Protein AF-A0A7C6KNE1-F1 (afdb_monomer)

Structure (mmCIF, N/CA/C/O backbone):
data_AF-A0A7C6KNE1-F1
#
_entry.id   AF-A0A7C6KNE1-F1
#
loop_
_atom_site.group_PDB
_atom_site.id
_atom_site.type_symbol
_atom_site.label_atom_id
_atom_site.label_alt_id
_atom_site.label_comp_id
_atom_site.label_asym_id
_atom_site.label_entity_id
_atom_site.label_seq_id
_atom_site.pdbx_PDB_ins_code
_atom_site.Cartn_x
_atom_site.Cartn_y
_atom_site.Cartn_z
_atom_site.occupancy
_atom_site.B_iso_or_equiv
_atom_site.auth_seq_id
_atom_site.auth_comp_id
_atom_site.auth_asym_id
_atom_site.auth_atom_id
_atom_site.pdbx_PDB_model_num
ATOM 1 N N . MET A 1 1 ? -16.155 -10.983 12.197 1.00 60.41 1 MET A N 1
ATOM 2 C CA . MET A 1 1 ? -15.849 -10.921 10.746 1.00 60.41 1 MET A CA 1
ATOM 3 C C . MET A 1 1 ? -15.326 -12.283 10.309 1.00 60.41 1 MET A C 1
ATOM 5 O O . MET A 1 1 ? -14.375 -12.750 10.916 1.00 60.41 1 MET A O 1
ATOM 9 N N . SER A 1 2 ? -15.940 -12.936 9.317 1.00 78.94 2 SER A N 1
ATOM 10 C CA . SER A 1 2 ? -15.461 -14.233 8.807 1.00 78.94 2 SER A CA 1
ATOM 11 C C . SER A 1 2 ? -14.148 -14.079 8.035 1.00 78.94 2 SER A C 1
ATOM 13 O O . SER A 1 2 ? -14.005 -13.130 7.267 1.00 78.94 2 SER A O 1
ATOM 15 N N . ILE A 1 3 ? -13.234 -15.045 8.166 1.00 74.31 3 ILE A N 1
ATOM 16 C CA . ILE A 1 3 ? -11.947 -15.110 7.438 1.00 74.31 3 ILE A CA 1
ATOM 17 C C . ILE A 1 3 ? -12.128 -14.956 5.917 1.00 74.31 3 ILE A C 1
ATOM 19 O O . ILE A 1 3 ? -11.333 -14.294 5.256 1.00 74.31 3 ILE A O 1
ATOM 23 N N . LEU A 1 4 ? -13.233 -15.471 5.371 1.00 79.75 4 LEU A N 1
ATOM 24 C CA . LEU A 1 4 ? -13.599 -15.327 3.958 1.00 79.75 4 LEU A CA 1
ATOM 25 C C . LEU A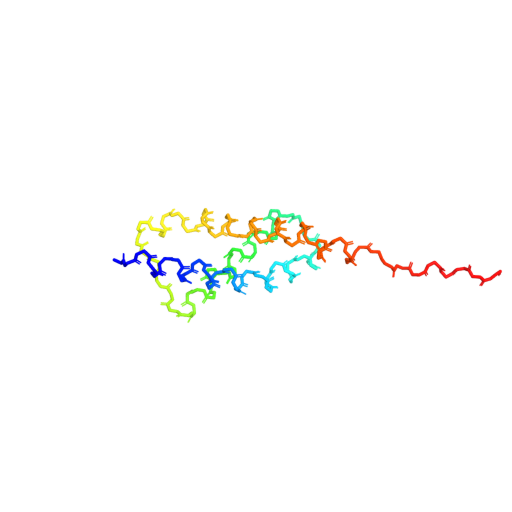 1 4 ? -13.700 -13.861 3.501 1.00 79.75 4 LEU A C 1
ATOM 27 O O . LEU A 1 4 ? -13.329 -13.543 2.374 1.00 79.75 4 LEU A O 1
ATOM 31 N N . LYS A 1 5 ? -14.155 -12.950 4.373 1.00 74.75 5 LYS A N 1
ATOM 32 C CA . LYS A 1 5 ? -14.230 -11.515 4.055 1.00 74.75 5 LYS A CA 1
ATOM 33 C C . LYS A 1 5 ? -12.840 -10.882 3.972 1.00 74.75 5 LYS A C 1
ATOM 35 O O . LYS A 1 5 ? -12.621 -10.039 3.111 1.00 74.75 5 LYS A O 1
ATOM 40 N N . VAL A 1 6 ? -11.903 -11.320 4.815 1.00 73.81 6 VAL A N 1
ATOM 41 C CA . VAL A 1 6 ? -10.506 -10.851 4.800 1.00 73.81 6 VAL A CA 1
ATOM 42 C C . VAL A 1 6 ? -9.788 -11.335 3.537 1.00 73.81 6 VAL A C 1
ATOM 44 O O . VAL A 1 6 ? -9.118 -10.551 2.874 1.00 73.81 6 VAL A O 1
ATOM 47 N N . LEU A 1 7 ? -9.995 -12.593 3.138 1.00 80.25 7 LEU A N 1
ATOM 48 C CA . LEU A 1 7 ? -9.480 -13.130 1.871 1.00 80.25 7 LEU A CA 1
ATOM 49 C C . LEU A 1 7 ? -10.025 -12.377 0.653 1.00 80.25 7 LEU A C 1
ATOM 51 O O . LEU A 1 7 ? -9.267 -12.037 -0.254 1.00 80.25 7 LEU A O 1
ATOM 55 N N . ASN A 1 8 ? -11.326 -12.077 0.644 1.00 82.31 8 ASN A N 1
ATOM 56 C CA . ASN A 1 8 ? -11.923 -11.282 -0.425 1.00 82.31 8 ASN A CA 1
ATOM 57 C C . ASN A 1 8 ? -11.331 -9.862 -0.479 1.00 82.31 8 ASN A C 1
ATOM 59 O O . ASN A 1 8 ? -11.083 -9.338 -1.559 1.00 82.31 8 ASN A O 1
ATOM 63 N N . TYR A 1 9 ? -11.033 -9.272 0.681 1.00 78.44 9 TYR A N 1
ATOM 64 C CA . TYR A 1 9 ? -10.365 -7.974 0.777 1.00 78.44 9 TYR A CA 1
ATOM 65 C C . TYR A 1 9 ? -8.973 -8.000 0.145 1.00 78.44 9 TYR A C 1
ATOM 67 O O . TYR A 1 9 ? -8.645 -7.139 -0.666 1.00 78.44 9 TYR A O 1
ATOM 75 N N . ILE A 1 10 ? -8.171 -9.016 0.477 1.00 79.00 10 ILE A N 1
ATOM 76 C CA . ILE A 1 10 ? -6.838 -9.205 -0.106 1.00 79.00 10 ILE A CA 1
ATOM 77 C C . ILE A 1 10 ? -6.955 -9.355 -1.625 1.00 79.00 10 ILE A C 1
ATOM 79 O O . ILE A 1 10 ? -6.228 -8.694 -2.357 1.00 79.00 10 ILE A O 1
ATOM 83 N N . ARG A 1 11 ? -7.914 -10.148 -2.119 1.00 82.62 11 ARG A N 1
ATOM 84 C CA . ARG A 1 11 ? -8.154 -10.311 -3.562 1.00 82.62 11 ARG A CA 1
ATOM 85 C C . ARG A 1 11 ? -8.477 -8.982 -4.25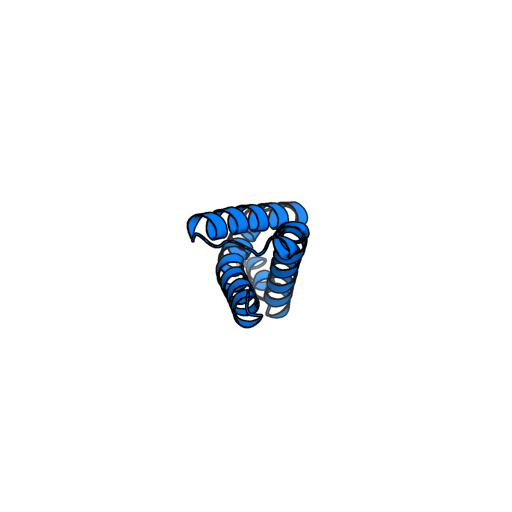9 1.00 82.62 11 ARG A C 1
ATOM 87 O O . ARG A 1 11 ? -7.947 -8.724 -5.335 1.00 82.62 11 ARG A O 1
ATOM 94 N N . ILE A 1 12 ? -9.331 -8.153 -3.660 1.00 83.25 12 ILE A N 1
ATOM 95 C CA . ILE A 1 12 ? -9.692 -6.834 -4.205 1.00 83.25 12 ILE A CA 1
ATOM 96 C C . ILE A 1 12 ? -8.486 -5.895 -4.177 1.00 83.25 12 ILE A C 1
ATOM 98 O O . ILE A 1 12 ? -8.196 -5.256 -5.184 1.00 83.25 12 ILE A O 1
ATOM 102 N N . ALA A 1 13 ? -7.735 -5.876 -3.074 1.00 81.38 13 ALA A N 1
ATOM 103 C CA . ALA A 1 13 ? -6.486 -5.130 -2.981 1.00 81.38 13 ALA A CA 1
ATOM 104 C C . ALA A 1 13 ? -5.512 -5.542 -4.098 1.00 81.38 13 ALA A C 1
ATOM 106 O O . ALA A 1 13 ? -5.017 -4.675 -4.804 1.00 81.38 13 ALA A O 1
ATOM 107 N N . PHE A 1 14 ? -5.319 -6.841 -4.348 1.00 82.69 14 PHE A N 1
ATOM 108 C CA . PHE A 1 14 ? -4.495 -7.338 -5.459 1.00 82.69 14 PHE A CA 1
ATOM 109 C C . PHE A 1 14 ? -4.955 -6.815 -6.828 1.00 82.69 14 PHE A C 1
ATOM 111 O O . PHE A 1 14 ? -4.128 -6.379 -7.629 1.00 82.69 14 PHE A O 1
ATOM 118 N N . ALA A 1 15 ? -6.264 -6.834 -7.093 1.00 83.38 15 ALA A N 1
ATOM 119 C CA . ALA A 1 15 ? -6.822 -6.367 -8.360 1.00 83.38 15 ALA A CA 1
ATOM 120 C C . ALA A 1 15 ? -6.612 -4.859 -8.582 1.00 83.38 15 ALA A C 1
ATOM 122 O O . ALA A 1 15 ? -6.381 -4.439 -9.712 1.00 83.38 15 ALA A O 1
ATOM 123 N N . ILE A 1 16 ? -6.667 -4.058 -7.513 1.00 84.69 16 ILE A N 1
ATOM 124 C CA . ILE A 1 16 ? -6.478 -2.602 -7.573 1.00 84.69 16 ILE A CA 1
ATOM 125 C C . ILE A 1 16 ? -4.983 -2.229 -7.580 1.00 84.69 16 ILE A C 1
ATOM 127 O O . ILE A 1 16 ? -4.591 -1.285 -8.260 1.00 84.69 16 ILE A O 1
ATOM 131 N N . VAL A 1 17 ? -4.127 -2.971 -6.868 1.00 85.06 17 VAL A N 1
ATOM 132 C CA . VAL A 1 17 ? -2.673 -2.724 -6.828 1.00 85.06 17 VAL A CA 1
ATOM 133 C C . VAL A 1 17 ? -2.051 -2.872 -8.213 1.00 85.06 17 VAL A C 1
ATOM 135 O O . VAL A 1 17 ? -1.260 -2.022 -8.601 1.00 85.06 17 VAL A O 1
ATOM 138 N N . MET A 1 18 ? -2.427 -3.912 -8.962 1.00 81.38 18 MET A N 1
ATOM 139 C CA . MET A 1 18 ? -1.893 -4.220 -10.297 1.00 81.38 18 MET A CA 1
ATOM 140 C C . MET A 1 18 ? -1.807 -3.009 -11.251 1.00 81.38 18 MET A C 1
ATOM 142 O O . MET A 1 18 ? -0.704 -2.677 -11.689 1.00 81.38 18 MET A O 1
ATOM 146 N N . PRO A 1 19 ? -2.907 -2.303 -11.580 1.00 82.88 19 PRO A N 1
ATOM 147 C CA . PRO A 1 19 ? -2.833 -1.140 -12.464 1.00 82.88 19 PRO A CA 1
ATOM 148 C C . PRO A 1 19 ? -2.004 0.002 -11.861 1.00 82.88 19 PRO A C 1
ATOM 150 O O . PRO A 1 19 ? -1.308 0.703 -12.592 1.00 82.88 19 PRO A O 1
ATOM 153 N N . PHE A 1 20 ? -2.023 0.179 -10.536 1.00 84.00 20 PHE A N 1
ATOM 154 C CA . PHE A 1 20 ? -1.240 1.223 -9.877 1.00 84.00 20 PHE A CA 1
ATOM 155 C C . PHE A 1 20 ? 0.258 0.936 -9.859 1.00 84.00 20 PHE A C 1
ATOM 157 O O . PHE A 1 20 ? 1.033 1.878 -9.987 1.00 84.00 20 PHE A O 1
ATOM 164 N N . THR A 1 21 ? 0.683 -0.322 -9.733 1.00 82.56 21 THR A N 1
ATOM 165 C CA . THR A 1 21 ? 2.108 -0.676 -9.794 1.00 82.56 21 THR A CA 1
ATOM 166 C C . THR A 1 21 ? 2.681 -0.404 -11.173 1.00 82.56 21 THR A C 1
ATOM 168 O O . THR A 1 21 ? 3.755 0.176 -11.265 1.00 82.56 21 THR A O 1
ATOM 171 N N . VAL A 1 22 ? 1.930 -0.724 -12.231 1.00 80.31 22 VAL A N 1
ATOM 172 C CA . VAL A 1 22 ? 2.330 -0.408 -13.610 1.00 80.31 22 VAL A CA 1
ATOM 173 C C . VAL A 1 22 ? 2.414 1.104 -13.817 1.00 80.31 22 VAL A C 1
ATOM 175 O O . VAL A 1 22 ? 3.420 1.609 -14.295 1.00 80.31 22 VAL A O 1
ATOM 178 N N . LEU A 1 23 ? 1.407 1.853 -13.366 1.00 80.44 23 LEU A N 1
ATOM 179 C CA . LEU A 1 23 ? 1.388 3.311 -13.510 1.00 80.44 23 LEU A CA 1
ATOM 180 C C . LEU A 1 23 ? 2.470 4.015 -12.670 1.00 80.44 23 LEU A C 1
ATOM 182 O O . LEU A 1 23 ? 2.972 5.075 -13.038 1.00 80.44 23 LEU A O 1
ATOM 186 N N . ALA A 1 24 ? 2.826 3.444 -11.518 1.00 81.12 24 ALA A N 1
ATOM 187 C CA . ALA A 1 24 ? 3.898 3.956 -10.680 1.00 81.12 24 ALA A CA 1
ATOM 188 C C . ALA A 1 24 ? 5.273 3.682 -11.292 1.00 81.12 24 ALA A C 1
ATOM 190 O O . ALA A 1 24 ? 6.183 4.477 -11.066 1.00 81.12 24 ALA A O 1
ATOM 191 N N . GLU A 1 25 ? 5.449 2.610 -12.064 1.00 73.50 25 GLU A N 1
ATOM 192 C CA . GLU A 1 25 ? 6.719 2.315 -12.728 1.00 73.50 25 GLU A CA 1
ATOM 193 C C . GLU A 1 25 ? 7.165 3.420 -13.685 1.00 73.50 25 GLU A C 1
ATOM 195 O O . GLU A 1 25 ? 8.314 3.867 -13.580 1.00 73.50 25 GLU A O 1
ATOM 200 N N . ASP A 1 26 ? 6.228 3.939 -14.479 1.00 73.12 26 ASP A N 1
ATOM 201 C CA . ASP A 1 26 ? 6.434 5.026 -15.446 1.00 73.12 26 ASP A CA 1
ATOM 202 C C . ASP A 1 26 ? 6.838 6.359 -14.796 1.00 73.12 26 ASP A C 1
ATOM 204 O O . ASP A 1 26 ? 7.321 7.274 -15.460 1.00 73.12 26 ASP A O 1
ATOM 208 N N . SER A 1 27 ? 6.678 6.494 -13.474 1.00 66.62 27 SER A N 1
ATOM 209 C CA . SER A 1 27 ? 7.008 7.733 -12.760 1.00 66.62 27 SER A CA 1
ATOM 210 C C . SER A 1 27 ? 8.512 7.997 -12.607 1.00 66.62 27 SER A C 1
ATOM 212 O O . SER A 1 27 ? 8.886 9.059 -12.107 1.00 66.62 27 SER A O 1
ATOM 214 N N . GLY A 1 28 ? 9.382 7.041 -12.964 1.00 67.00 28 GLY A N 1
ATOM 215 C CA . GLY A 1 28 ? 10.845 7.168 -12.844 1.00 67.00 28 GLY A CA 1
ATOM 216 C C . GLY A 1 28 ? 11.369 7.302 -11.404 1.00 67.00 28 GLY A C 1
ATOM 217 O O . GLY A 1 28 ? 12.559 7.524 -11.192 1.00 67.00 28 GLY A O 1
ATOM 218 N N . LYS A 1 29 ? 1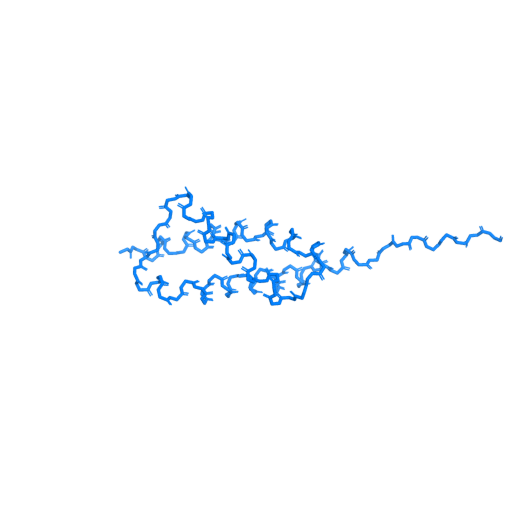0.494 7.180 -10.398 1.00 72.31 29 LYS A N 1
ATOM 219 C CA . LYS A 1 29 ? 10.825 7.318 -8.972 1.00 72.31 29 LYS A CA 1
ATOM 220 C C . LYS A 1 29 ? 11.511 6.062 -8.402 1.00 72.31 29 LYS A C 1
ATOM 222 O O . LYS A 1 29 ? 11.312 4.964 -8.928 1.00 72.31 29 LYS A O 1
ATOM 227 N N . PRO A 1 30 ? 12.284 6.180 -7.307 1.00 74.38 30 PRO A N 1
ATOM 228 C CA . PRO A 1 30 ? 12.831 5.013 -6.621 1.00 74.38 30 PRO A CA 1
ATOM 229 C C . PRO A 1 30 ? 11.722 4.085 -6.093 1.00 74.38 30 PRO A C 1
ATOM 231 O O . PRO A 1 30 ? 10.602 4.519 -5.818 1.00 74.38 30 PRO A O 1
ATOM 234 N N . GLY A 1 31 ? 12.036 2.794 -5.939 1.00 72.00 31 GLY A N 1
ATOM 235 C CA . GLY A 1 31 ? 11.062 1.752 -5.582 1.00 72.00 31 GLY A CA 1
ATOM 236 C C . GLY A 1 31 ? 10.297 2.004 -4.274 1.00 72.00 31 GLY A C 1
ATOM 237 O O . GLY A 1 31 ? 9.103 1.720 -4.202 1.00 72.00 31 GLY A O 1
ATOM 238 N N . GLU A 1 32 ? 10.936 2.604 -3.264 1.00 77.25 32 GLU A N 1
ATOM 239 C CA . GLU A 1 32 ? 10.267 2.968 -2.003 1.00 77.25 32 GLU A CA 1
ATOM 240 C C . GLU A 1 32 ? 9.210 4.066 -2.176 1.00 77.25 32 GLU A C 1
ATOM 242 O O . GLU A 1 32 ? 8.125 3.980 -1.593 1.00 77.25 32 GLU A O 1
ATOM 247 N N . ASP A 1 33 ? 9.488 5.069 -3.009 1.00 80.06 33 ASP A N 1
ATOM 248 C CA . ASP A 1 33 ? 8.546 6.156 -3.287 1.00 80.06 33 ASP A CA 1
ATOM 249 C C . ASP A 1 33 ? 7.364 5.658 -4.125 1.00 80.06 33 ASP A C 1
ATOM 251 O O . ASP A 1 33 ? 6.215 6.026 -3.864 1.00 80.06 33 ASP A O 1
ATOM 255 N N . LYS A 1 34 ? 7.630 4.767 -5.092 1.00 81.44 34 LYS A N 1
ATOM 256 C CA . LYS A 1 34 ? 6.591 4.074 -5.872 1.00 81.44 34 LYS A CA 1
ATOM 257 C C . LYS A 1 34 ? 5.669 3.279 -4.949 1.00 81.44 34 LYS A C 1
ATOM 259 O O . LYS A 1 34 ? 4.450 3.408 -5.036 1.00 81.44 34 LYS A O 1
ATOM 264 N N . LYS A 1 35 ? 6.241 2.511 -4.018 1.00 83.25 35 LYS A N 1
ATOM 265 C CA . LYS A 1 35 ? 5.480 1.712 -3.052 1.00 83.25 35 LYS A CA 1
ATOM 266 C C . LYS A 1 35 ? 4.571 2.577 -2.187 1.00 83.25 35 LYS A C 1
ATOM 268 O O . LYS A 1 35 ? 3.388 2.268 -2.080 1.00 83.25 35 LYS A O 1
ATOM 273 N N . LYS A 1 36 ? 5.088 3.664 -1.605 1.00 85.19 36 LYS A N 1
ATOM 274 C CA . LYS A 1 36 ? 4.269 4.598 -0.811 1.00 85.19 36 LYS A CA 1
ATOM 275 C C . LYS A 1 36 ? 3.112 5.169 -1.624 1.00 85.19 36 LYS A C 1
ATOM 277 O O . LYS A 1 36 ? 1.977 5.135 -1.163 1.00 85.19 36 LYS A O 1
ATOM 282 N N . LEU A 1 37 ? 3.382 5.600 -2.856 1.00 84.88 37 LEU A N 1
ATOM 283 C CA . LEU A 1 37 ? 2.360 6.155 -3.741 1.00 84.88 37 LEU A CA 1
ATOM 284 C C . LEU A 1 37 ? 1.258 5.137 -4.063 1.00 84.88 37 LEU A C 1
ATOM 286 O O . LEU A 1 37 ? 0.076 5.479 -4.032 1.00 84.88 37 LEU A O 1
ATOM 290 N N . VAL A 1 38 ? 1.629 3.884 -4.339 1.00 86.31 38 VAL A N 1
ATOM 291 C CA . VAL A 1 38 ? 0.666 2.803 -4.591 1.00 86.31 38 VAL A CA 1
ATOM 292 C C . VAL A 1 38 ? -0.140 2.481 -3.332 1.00 86.31 38 VAL A C 1
ATOM 294 O O . VAL A 1 38 ? -1.355 2.333 -3.430 1.00 86.31 38 VAL A O 1
ATOM 297 N N . VAL A 1 39 ? 0.495 2.409 -2.157 1.00 86.81 39 VAL A N 1
ATOM 298 C CA . VAL A 1 39 ? -0.195 2.149 -0.882 1.00 86.81 39 VAL A CA 1
ATOM 299 C C . VAL A 1 39 ? -1.206 3.252 -0.568 1.00 86.81 39 VAL A C 1
ATOM 301 O O . VAL A 1 39 ? -2.354 2.930 -0.264 1.00 86.81 39 VAL A O 1
ATOM 304 N N . ASP A 1 40 ? -0.835 4.525 -0.702 1.00 87.62 40 ASP A N 1
ATOM 305 C CA . ASP A 1 40 ? -1.744 5.649 -0.445 1.00 87.62 40 ASP A CA 1
ATOM 306 C C . ASP A 1 40 ? -2.945 5.634 -1.399 1.00 87.62 40 ASP A C 1
ATOM 308 O O . ASP A 1 40 ? -4.094 5.702 -0.956 1.00 87.62 40 ASP A O 1
ATOM 312 N N . ARG A 1 41 ? -2.710 5.425 -2.704 1.00 86.31 41 ARG A N 1
ATOM 313 C CA . ARG A 1 41 ? -3.797 5.272 -3.689 1.00 86.31 41 ARG A CA 1
ATOM 314 C C . ARG A 1 41 ? -4.716 4.104 -3.357 1.00 86.31 41 ARG A C 1
ATOM 316 O O . ARG A 1 41 ? -5.931 4.207 -3.506 1.00 86.31 41 ARG A O 1
ATOM 323 N N . LEU A 1 42 ? -4.144 2.996 -2.898 1.00 84.75 42 LEU A N 1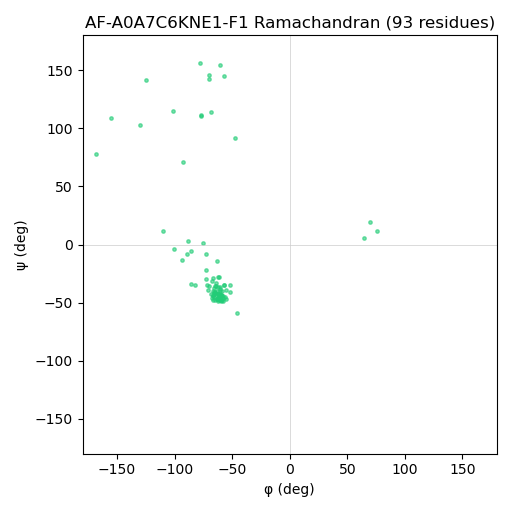
ATOM 324 C CA . LEU A 1 42 ? -4.911 1.822 -2.519 1.00 84.75 42 LEU A CA 1
ATOM 325 C C . LEU A 1 42 ? -5.804 2.106 -1.309 1.00 84.75 42 LEU A C 1
ATOM 327 O O . LEU A 1 42 ? -6.958 1.688 -1.299 1.00 84.75 42 LEU A O 1
ATOM 331 N N . LYS A 1 43 ? -5.303 2.840 -0.308 1.00 84.88 43 LYS A N 1
ATOM 332 C CA . LYS A 1 43 ? -6.094 3.258 0.861 1.00 84.88 43 LYS A CA 1
ATOM 333 C C . LYS A 1 43 ? -7.256 4.163 0.453 1.00 84.88 43 LYS A C 1
ATOM 335 O O . LYS A 1 43 ? -8.370 3.951 0.936 1.00 84.88 43 LYS A O 1
ATOM 340 N N . ASP A 1 44 ? -7.021 5.102 -0.459 1.00 86.75 44 ASP A N 1
ATOM 341 C CA . ASP A 1 44 ? -8.066 5.984 -0.987 1.00 86.75 44 ASP A CA 1
ATOM 342 C C . ASP A 1 44 ? -9.151 5.203 -1.734 1.00 86.75 44 ASP A C 1
ATOM 344 O O . ASP A 1 44 ? -10.338 5.397 -1.472 1.00 86.75 44 ASP A O 1
ATOM 348 N N . GLU A 1 45 ? -8.773 4.284 -2.626 1.00 85.50 45 GLU A N 1
ATOM 349 C CA . GLU A 1 45 ? -9.742 3.461 -3.362 1.00 85.50 45 GLU A CA 1
ATOM 350 C C . GLU A 1 45 ? -10.528 2.527 -2.437 1.00 85.50 45 GLU A C 1
ATOM 352 O O . GLU A 1 45 ? -11.749 2.424 -2.547 1.00 85.50 45 GLU A O 1
ATOM 357 N N . LEU A 1 46 ? -9.866 1.903 -1.460 1.00 82.19 46 LEU A N 1
ATOM 358 C CA . LEU A 1 46 ? -10.547 1.089 -0.450 1.00 82.19 46 LEU A CA 1
ATOM 359 C C . LEU A 1 46 ? -11.547 1.933 0.361 1.00 82.19 46 LEU A C 1
ATOM 361 O O . LEU A 1 46 ? -12.672 1.496 0.604 1.00 82.19 46 LEU A O 1
ATOM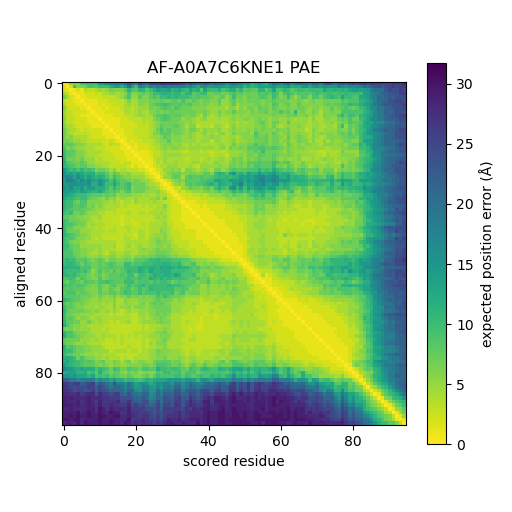 365 N N . THR A 1 47 ? -11.189 3.171 0.703 1.00 84.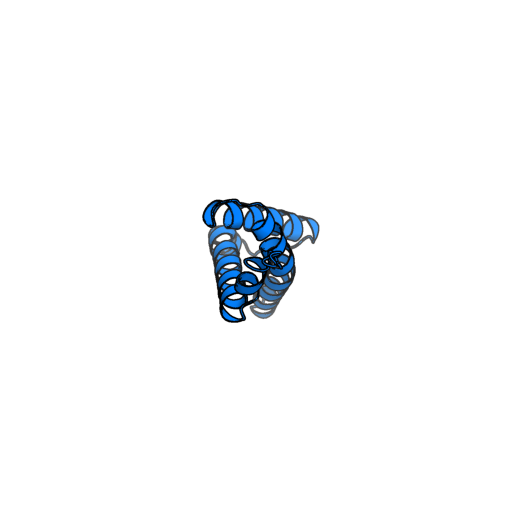00 47 THR A N 1
ATOM 366 C CA . THR A 1 47 ? -12.093 4.099 1.399 1.00 84.00 47 THR A CA 1
ATOM 367 C C . THR A 1 47 ? -13.287 4.490 0.523 1.00 84.00 47 THR A C 1
ATOM 369 O O . THR A 1 47 ? -14.428 4.422 0.984 1.00 84.00 47 THR A O 1
ATOM 372 N N . LYS A 1 48 ? -13.064 4.829 -0.756 1.00 84.88 48 LYS A N 1
ATOM 373 C CA . LYS A 1 48 ? -14.133 5.162 -1.722 1.00 84.88 48 LYS A CA 1
ATOM 374 C C . LYS A 1 48 ? -15.110 4.012 -1.938 1.00 84.88 48 LYS A C 1
ATOM 376 O O . LYS A 1 48 ? -16.308 4.239 -2.080 1.00 84.88 48 LYS A O 1
ATOM 381 N N . LEU A 1 49 ? -14.609 2.780 -1.939 1.00 80.88 49 LEU A N 1
ATOM 382 C CA . LEU A 1 49 ? -15.420 1.571 -2.083 1.00 80.88 49 LEU A CA 1
ATOM 383 C C . LEU A 1 49 ? -16.196 1.209 -0.802 1.00 80.88 49 LEU A C 1
ATOM 385 O O . LEU A 1 49 ? -16.898 0.198 -0.781 1.00 80.88 49 LEU A O 1
ATOM 389 N N . GLY A 1 50 ? -16.080 2.005 0.269 1.00 77.75 50 GLY A N 1
ATOM 390 C CA . GLY A 1 50 ? -16.736 1.746 1.552 1.00 77.75 50 GLY A CA 1
ATOM 391 C C . GLY A 1 50 ? -16.153 0.541 2.292 1.00 77.75 50 GLY A C 1
ATOM 392 O O . GLY A 1 50 ? -16.804 -0.034 3.168 1.00 77.75 50 GLY A O 1
ATOM 393 N N . PHE A 1 51 ? -14.934 0.127 1.940 1.00 74.38 51 PHE A N 1
ATOM 394 C CA . PHE A 1 51 ? -14.285 -1.024 2.542 1.00 74.38 51 PHE A CA 1
ATOM 395 C C . PHE A 1 51 ? -13.734 -0.665 3.921 1.00 74.38 51 PHE A C 1
ATOM 397 O O . PHE A 1 51 ? -12.766 0.075 4.062 1.00 74.38 51 PHE A O 1
ATOM 404 N N . THR A 1 52 ? -14.343 -1.229 4.962 1.00 70.69 52 THR A N 1
ATOM 405 C CA . THR A 1 52 ? -13.881 -1.076 6.346 1.00 70.69 52 THR A CA 1
ATOM 406 C C . THR A 1 52 ? -13.126 -2.323 6.783 1.00 70.69 52 THR A C 1
ATOM 408 O O . THR A 1 52 ? -13.692 -3.416 6.895 1.00 70.69 52 THR A O 1
ATOM 411 N N . LEU A 1 53 ? -11.830 -2.167 7.047 1.00 72.38 53 LEU A N 1
ATOM 412 C CA . LEU A 1 53 ? -11.034 -3.216 7.672 1.00 72.38 53 LEU A CA 1
ATOM 413 C C . LEU A 1 53 ? -11.452 -3.400 9.140 1.00 72.38 53 LEU A C 1
ATOM 415 O O . LEU A 1 53 ? -11.795 -2.422 9.805 1.00 72.38 53 LEU A O 1
ATOM 419 N N . PRO A 1 54 ? -11.405 -4.629 9.684 1.00 73.56 54 PRO A N 1
ATOM 420 C CA . PRO A 1 54 ? -11.535 -4.842 11.124 1.00 73.56 54 PRO A CA 1
ATOM 421 C C . PRO A 1 54 ? -10.465 -4.048 11.890 1.00 73.56 54 PRO A C 1
ATOM 423 O O . PRO A 1 54 ? -9.335 -3.970 11.416 1.00 73.56 54 PRO A O 1
ATOM 426 N N . GLU A 1 55 ? -10.765 -3.531 13.085 1.00 80.38 55 GLU A N 1
ATOM 427 C CA . GLU A 1 55 ? -9.817 -2.717 13.879 1.00 80.38 55 GLU A CA 1
ATOM 428 C C . GLU A 1 55 ? -8.452 -3.387 14.084 1.00 80.38 55 GLU A C 1
ATOM 430 O O . GLU A 1 55 ? -7.408 -2.752 13.945 1.00 80.38 55 GLU A O 1
ATOM 435 N N . TRP A 1 56 ? -8.446 -4.698 14.340 1.00 78.56 56 TRP A N 1
ATOM 436 C CA . TRP A 1 56 ? -7.205 -5.455 14.499 1.00 78.56 56 TRP A CA 1
ATOM 437 C C . TRP A 1 56 ? -6.347 -5.461 13.223 1.00 78.56 56 TRP A C 1
ATOM 439 O O . TRP A 1 56 ? -5.131 -5.549 13.329 1.00 78.56 56 TRP A O 1
ATOM 449 N N . VAL A 1 57 ? -6.956 -5.332 12.036 1.00 76.50 57 VAL A N 1
ATOM 450 C CA . VAL A 1 57 ? -6.264 -5.235 10.737 1.00 76.50 57 VAL A CA 1
ATOM 451 C C . VAL A 1 57 ? -5.874 -3.798 10.423 1.00 76.50 57 VAL A C 1
ATOM 453 O O . VAL A 1 57 ? -4.816 -3.590 9.842 1.00 76.50 57 VAL A O 1
ATOM 456 N N . GLN A 1 58 ? -6.677 -2.808 10.827 1.00 79.81 58 GLN A N 1
ATOM 457 C CA . GLN A 1 58 ? -6.371 -1.387 10.606 1.00 79.81 58 GLN A CA 1
ATOM 458 C C . GLN A 1 58 ? -4.995 -1.015 11.172 1.00 79.81 58 GLN A C 1
ATOM 460 O O . GLN A 1 58 ? -4.218 -0.330 10.513 1.00 79.81 58 GLN A O 1
ATOM 465 N N . LYS A 1 59 ? -4.635 -1.563 12.342 1.00 83.19 59 LYS A N 1
ATOM 466 C CA . LYS A 1 59 ? -3.312 -1.357 12.957 1.00 83.19 59 LYS A CA 1
ATOM 467 C C . LYS A 1 59 ? -2.144 -1.869 12.100 1.00 83.19 59 LYS A C 1
ATOM 469 O O . LYS A 1 59 ? -1.040 -1.345 12.198 1.00 83.19 59 LYS A O 1
ATOM 474 N N . TYR A 1 60 ? -2.385 -2.878 11.266 1.00 83.88 60 TYR A N 1
ATOM 475 C CA . TYR A 1 60 ? -1.395 -3.466 10.360 1.00 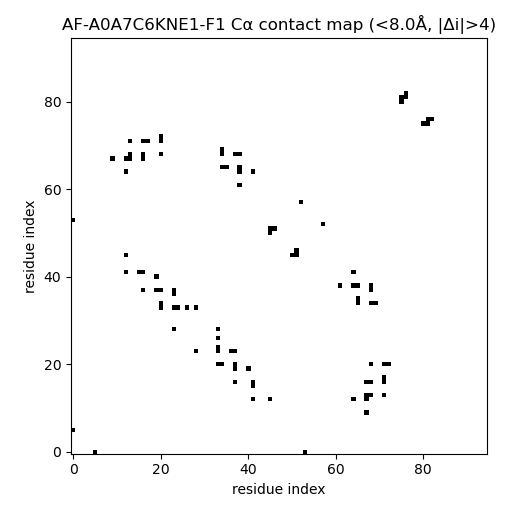83.88 60 TYR A CA 1
ATOM 476 C C . TYR A 1 60 ? -1.681 -3.141 8.893 1.00 83.88 60 TYR A C 1
ATOM 478 O O . TYR A 1 60 ? -1.073 -3.745 8.013 1.00 83.88 60 TYR A O 1
ATOM 486 N N . GLN A 1 61 ? -2.592 -2.209 8.608 1.00 82.56 61 GLN A N 1
ATOM 487 C CA . GLN A 1 61 ? -3.046 -1.931 7.250 1.00 82.56 61 GLN A CA 1
ATOM 488 C C . GLN A 1 61 ? -1.877 -1.535 6.350 1.00 82.56 61 GLN A C 1
ATOM 490 O O . GLN A 1 61 ? -1.706 -2.135 5.297 1.00 82.56 61 GLN A O 1
ATOM 495 N N . ASP A 1 62 ? -1.026 -0.607 6.786 1.00 83.50 62 ASP A N 1
ATOM 496 C CA . ASP A 1 62 ? 0.122 -0.166 5.984 1.00 83.50 62 ASP A CA 1
ATOM 497 C C . ASP A 1 62 ? 1.138 -1.290 5.750 1.00 83.50 62 ASP A C 1
ATOM 499 O O . ASP A 1 62 ? 1.685 -1.420 4.656 1.00 83.50 62 ASP A O 1
ATOM 503 N N . PHE A 1 63 ? 1.332 -2.163 6.741 1.00 85.75 63 PHE A N 1
ATOM 504 C CA . PHE A 1 63 ? 2.200 -3.332 6.612 1.00 85.75 63 PHE A CA 1
ATOM 505 C C . PHE A 1 63 ? 1.629 -4.360 5.623 1.00 85.75 63 PHE A C 1
ATOM 507 O O . PHE A 1 63 ? 2.344 -4.836 4.744 1.00 85.75 63 PHE A O 1
ATOM 514 N N . ILE A 1 64 ? 0.334 -4.676 5.729 1.00 84.31 64 ILE A N 1
ATOM 515 C CA . ILE A 1 64 ? -0.347 -5.646 4.862 1.00 84.31 64 ILE A CA 1
ATOM 516 C C . ILE A 1 64 ? -0.414 -5.121 3.430 1.00 84.31 64 ILE A C 1
ATOM 518 O O . ILE A 1 64 ? -0.073 -5.851 2.506 1.00 84.31 64 ILE A O 1
ATOM 522 N N . LEU A 1 65 ? -0.825 -3.866 3.233 1.00 84.00 65 LEU A N 1
ATOM 523 C CA . LEU A 1 65 ? -0.899 -3.266 1.902 1.00 84.00 65 LEU A CA 1
ATOM 524 C C . LEU A 1 65 ? 0.494 -3.145 1.283 1.00 84.00 65 LEU A C 1
ATOM 526 O O . LEU A 1 65 ? 0.665 -3.500 0.122 1.00 84.00 65 LEU A O 1
ATOM 530 N N . GLY A 1 66 ? 1.500 -2.741 2.064 1.00 86.69 66 GLY A N 1
ATOM 531 C CA . GLY A 1 66 ? 2.890 -2.734 1.620 1.00 86.69 66 GLY A CA 1
ATOM 532 C C . GLY A 1 66 ? 3.374 -4.117 1.181 1.00 86.69 66 GLY A C 1
ATOM 533 O O . GLY A 1 66 ? 3.975 -4.231 0.118 1.00 86.69 66 GLY A O 1
ATOM 534 N N . ALA A 1 67 ? 3.057 -5.167 1.943 1.00 87.38 67 ALA A N 1
ATOM 535 C CA . ALA A 1 67 ? 3.390 -6.543 1.581 1.00 87.38 67 ALA A CA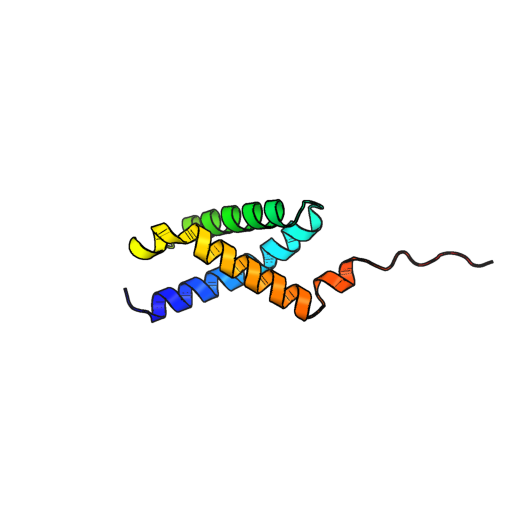 1
ATOM 536 C C . ALA A 1 67 ? 2.638 -7.021 0.326 1.00 87.38 67 ALA A C 1
ATOM 538 O O . ALA A 1 67 ? 3.216 -7.720 -0.502 1.00 87.38 67 ALA A O 1
ATOM 539 N N . VAL A 1 68 ? 1.371 -6.627 0.143 1.00 85.88 68 VAL A N 1
ATOM 540 C CA . VAL A 1 68 ? 0.619 -6.915 -1.092 1.00 85.88 68 VAL A CA 1
ATOM 541 C C . VAL A 1 68 ? 1.297 -6.251 -2.290 1.00 85.88 68 VAL A C 1
ATOM 543 O O . VAL A 1 68 ? 1.490 -6.913 -3.307 1.00 85.88 68 VAL A O 1
ATOM 546 N N . VAL A 1 69 ? 1.710 -4.986 -2.165 1.00 87.06 69 VAL A N 1
ATOM 547 C CA . VAL A 1 69 ? 2.463 -4.283 -3.216 1.00 87.06 69 VAL A CA 1
ATOM 548 C C . VAL A 1 69 ? 3.772 -5.006 -3.524 1.00 87.06 69 VAL A C 1
ATOM 550 O O . VAL A 1 69 ? 4.034 -5.281 -4.691 1.00 87.06 69 VAL A O 1
ATOM 553 N N . ASP A 1 70 ? 4.550 -5.389 -2.508 1.00 87.56 70 ASP A N 1
ATOM 554 C CA . ASP A 1 70 ? 5.812 -6.116 -2.704 1.00 87.56 70 ASP A CA 1
ATOM 555 C C . ASP A 1 70 ? 5.597 -7.446 -3.439 1.00 87.56 70 ASP A C 1
ATOM 557 O O . ASP A 1 70 ? 6.341 -7.770 -4.363 1.00 87.56 70 ASP A O 1
ATOM 561 N N . VAL A 1 71 ? 4.562 -8.208 -3.067 1.00 87.44 71 VAL A N 1
ATOM 562 C CA . VAL A 1 71 ? 4.227 -9.475 -3.733 1.00 87.44 71 VAL A CA 1
ATOM 563 C C . VAL A 1 71 ? 3.805 -9.238 -5.181 1.00 87.44 71 VAL A C 1
ATOM 565 O O . VAL A 1 71 ? 4.249 -9.977 -6.056 1.00 87.44 71 VAL A O 1
ATOM 568 N N . VAL A 1 72 ? 2.989 -8.217 -5.462 1.00 85.25 72 VAL A N 1
ATOM 569 C CA . VAL A 1 72 ? 2.594 -7.882 -6.841 1.00 85.25 72 VAL A CA 1
ATOM 570 C C . VAL A 1 72 ? 3.811 -7.493 -7.672 1.00 85.25 72 VAL A C 1
ATOM 572 O O . VAL A 1 72 ? 4.006 -8.059 -8.744 1.00 85.25 72 VAL A O 1
ATOM 575 N N . VAL A 1 73 ? 4.660 -6.597 -7.166 1.00 84.00 73 VAL A N 1
ATOM 576 C CA . VAL A 1 73 ? 5.889 -6.177 -7.855 1.00 84.00 73 VAL A CA 1
ATOM 577 C C . VAL A 1 73 ? 6.811 -7.375 -8.086 1.00 84.00 73 VAL A C 1
ATOM 579 O O . VAL A 1 73 ? 7.314 -7.555 -9.191 1.00 84.00 73 VAL A O 1
ATOM 582 N N . ALA A 1 74 ? 6.981 -8.251 -7.094 1.00 86.31 74 ALA A N 1
ATOM 583 C CA . ALA A 1 74 ? 7.782 -9.464 -7.233 1.00 86.31 74 ALA A CA 1
ATOM 584 C C . ALA A 1 74 ? 7.209 -10.436 -8.277 1.00 86.31 74 ALA A C 1
ATOM 586 O O . ALA A 1 74 ? 7.975 -11.029 -9.034 1.00 86.31 74 ALA A O 1
ATOM 587 N N . ILE A 1 75 ? 5.884 -10.598 -8.346 1.00 85.56 75 ILE A N 1
ATOM 588 C CA . ILE A 1 75 ? 5.229 -11.418 -9.375 1.00 85.56 75 ILE A CA 1
ATOM 589 C C . ILE A 1 75 ? 5.442 -10.797 -10.757 1.00 85.56 75 ILE A C 1
ATOM 591 O O . ILE A 1 75 ? 5.849 -11.513 -11.667 1.00 85.56 75 ILE A O 1
ATOM 595 N N . LEU A 1 76 ? 5.209 -9.491 -10.906 1.00 83.75 76 LEU A N 1
ATOM 596 C CA . LEU A 1 76 ? 5.366 -8.767 -12.171 1.00 83.75 76 LEU A CA 1
ATOM 597 C C . LEU A 1 76 ? 6.811 -8.805 -12.684 1.00 83.75 76 LEU A C 1
ATOM 599 O O . LEU A 1 76 ? 7.037 -9.097 -13.858 1.00 83.75 76 LEU A O 1
ATOM 603 N N . ASN A 1 77 ? 7.784 -8.619 -11.793 1.00 83.38 77 ASN A N 1
ATOM 604 C CA . ASN A 1 77 ? 9.200 -8.817 -12.098 1.00 83.38 77 ASN A CA 1
ATOM 605 C C . ASN A 1 77 ? 9.480 -10.263 -12.519 1.00 83.38 77 ASN A C 1
ATOM 607 O O . ASN A 1 77 ? 10.144 -10.502 -13.519 1.00 83.38 77 ASN A O 1
ATOM 611 N N . ARG A 1 78 ? 8.936 -11.249 -11.795 1.00 86.06 78 ARG A N 1
ATOM 612 C CA . ARG A 1 78 ? 9.177 -12.675 -12.066 1.00 86.06 78 ARG A CA 1
ATOM 613 C C . ARG A 1 78 ? 8.594 -13.158 -13.395 1.00 86.06 78 ARG A C 1
ATOM 615 O O . ARG A 1 78 ? 9.114 -14.120 -13.952 1.00 86.06 78 ARG A O 1
ATOM 622 N N . ILE A 1 79 ? 7.517 -12.545 -13.880 1.00 85.88 79 ILE A N 1
ATOM 623 C CA . ILE A 1 79 ? 6.925 -12.868 -15.189 1.00 85.88 79 ILE A CA 1
ATOM 624 C C . ILE A 1 79 ? 7.539 -12.052 -16.340 1.00 85.88 79 ILE A C 1
ATOM 626 O O . ILE A 1 79 ? 7.070 -12.177 -17.468 1.00 85.88 79 ILE A O 1
ATOM 630 N N . GLY A 1 80 ? 8.550 -11.217 -16.070 1.00 75.25 80 GLY A N 1
ATOM 631 C CA . GLY A 1 80 ? 9.224 -10.386 -17.073 1.00 75.25 80 GLY A CA 1
ATOM 632 C C . GLY A 1 80 ? 8.424 -9.159 -17.522 1.00 75.25 80 GLY A C 1
ATOM 633 O O . GLY A 1 80 ? 8.798 -8.507 -18.491 1.00 75.25 80 GLY A O 1
ATOM 634 N N . PHE A 1 81 ? 7.329 -8.807 -16.837 1.00 79.25 81 PHE A N 1
ATOM 635 C CA . PHE A 1 81 ? 6.454 -7.702 -17.252 1.00 79.25 81 PHE A CA 1
ATOM 636 C C . PHE A 1 81 ? 7.196 -6.353 -17.288 1.00 79.25 81 PHE A C 1
ATOM 638 O O . PHE A 1 81 ? 6.991 -5.564 -18.206 1.00 79.25 81 PHE A O 1
ATOM 645 N N . PHE A 1 82 ? 8.094 -6.123 -16.326 1.00 69.25 82 PHE A N 1
ATOM 646 C CA . PHE A 1 82 ? 8.901 -4.903 -16.224 1.00 69.25 82 PHE A CA 1
ATOM 647 C C . PHE A 1 82 ? 10.286 -5.006 -16.892 1.00 69.25 82 PHE A C 1
ATOM 649 O O . PHE A 1 82 ? 10.922 -3.990 -17.146 1.00 69.25 82 PHE A O 1
ATOM 656 N N . GLU A 1 83 ? 10.755 -6.206 -17.253 1.00 64.62 83 GLU A N 1
ATOM 657 C CA . GLU A 1 83 ? 12.005 -6.362 -18.022 1.00 64.62 83 GLU A CA 1
ATOM 658 C C . GLU A 1 83 ? 11.838 -5.939 -19.495 1.00 64.62 83 GLU A C 1
ATOM 660 O O . GLU A 1 83 ? 12.808 -5.571 -20.156 1.00 64.62 83 GLU A O 1
ATOM 665 N N . HIS A 1 84 ? 10.607 -5.929 -20.017 1.00 55.75 84 HIS A N 1
ATOM 666 C CA . HIS A 1 84 ? 10.320 -5.594 -21.417 1.00 55.75 84 HIS A CA 1
ATOM 667 C C . HIS A 1 84 ? 10.062 -4.107 -21.700 1.00 55.75 84 HIS A C 1
ATOM 669 O O . HIS A 1 84 ? 10.008 -3.718 -22.865 1.00 55.75 84 HIS A O 1
ATOM 675 N N . THR A 1 85 ? 9.943 -3.252 -20.684 1.00 54.19 85 THR A N 1
ATOM 676 C CA . THR A 1 85 ? 9.775 -1.798 -20.875 1.00 54.19 85 THR A CA 1
ATOM 677 C C . THR A 1 85 ? 11.107 -1.054 -21.033 1.00 54.19 85 THR A C 1
ATOM 679 O O . THR A 1 85 ? 11.110 0.138 -21.334 1.00 54.19 85 THR A O 1
ATOM 682 N N . GLY A 1 86 ? 12.245 -1.746 -20.880 1.00 55.00 86 GLY A N 1
ATOM 683 C CA . GLY A 1 86 ? 13.580 -1.143 -20.840 1.00 55.00 86 GLY A CA 1
ATOM 684 C C . GLY A 1 86 ? 14.429 -1.205 -22.113 1.00 55.00 86 GLY A C 1
ATOM 685 O O . GLY A 1 86 ? 15.526 -0.651 -22.107 1.00 55.00 86 GLY A O 1
ATOM 686 N N . THR A 1 87 ? 14.020 -1.857 -23.208 1.00 52.31 87 THR A N 1
ATOM 687 C CA . THR A 1 87 ? 14.838 -1.837 -24.439 1.00 52.31 87 THR A CA 1
ATOM 688 C C . THR A 1 87 ? 14.011 -2.069 -25.696 1.00 52.31 87 THR A C 1
ATOM 690 O O . THR A 1 87 ? 13.585 -3.187 -25.972 1.00 52.31 87 THR A O 1
A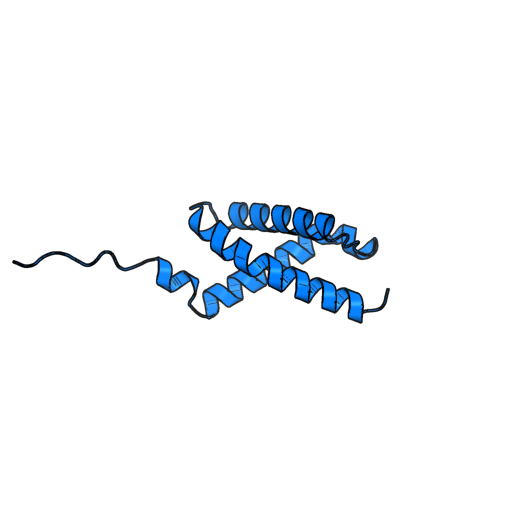TOM 693 N N . GLN A 1 88 ? 13.847 -1.005 -26.481 1.00 47.88 88 GLN A N 1
ATOM 694 C CA . GLN A 1 88 ? 14.033 -1.010 -27.934 1.00 47.88 88 GLN A CA 1
ATOM 695 C C . GLN A 1 88 ? 14.039 0.448 -28.420 1.00 47.88 88 GLN A C 1
ATOM 697 O O . GLN A 1 88 ? 13.058 0.957 -28.951 1.00 47.88 88 GLN A O 1
ATOM 702 N N . GLU A 1 89 ? 15.169 1.130 -28.223 1.00 54.22 89 GLU A N 1
ATOM 703 C CA . GLU A 1 89 ? 15.596 2.130 -29.200 1.00 54.22 89 GLU A CA 1
ATOM 704 C C . GLU A 1 89 ? 16.172 1.315 -30.368 1.00 54.22 89 GLU A C 1
ATOM 706 O O . GLU A 1 89 ? 17.147 0.585 -30.162 1.00 54.22 89 GLU A O 1
ATOM 711 N N . PRO A 1 90 ? 15.528 1.291 -31.548 1.00 56.59 90 PRO A N 1
ATOM 712 C CA . PRO A 1 90 ? 16.078 0.580 -32.682 1.00 56.59 90 PRO A CA 1
ATOM 713 C C . PRO A 1 90 ? 17.330 1.335 -33.109 1.00 56.59 90 PRO A C 1
ATOM 715 O O . PRO A 1 90 ? 17.250 2.483 -33.551 1.00 56.59 90 PRO A O 1
ATOM 718 N N . ASP A 1 91 ? 18.466 0.663 -32.949 1.00 59.06 91 ASP A N 1
ATOM 719 C CA . ASP A 1 91 ? 19.763 1.014 -33.511 1.00 59.06 91 ASP A CA 1
ATOM 720 C C . ASP A 1 91 ? 19.583 1.346 -34.998 1.00 59.06 91 ASP A C 1
ATOM 722 O O . ASP A 1 91 ? 19.526 0.487 -35.879 1.00 59.06 91 ASP A O 1
ATOM 726 N N . SER A 1 92 ? 19.364 2.631 -35.261 1.00 55.88 92 SER A N 1
ATOM 727 C CA . SER A 1 92 ? 19.138 3.172 -36.587 1.00 55.88 92 SER A CA 1
ATOM 728 C C . SER A 1 92 ? 20.487 3.607 -37.117 1.00 55.88 92 SER A C 1
ATOM 730 O O . SER A 1 92 ? 20.768 4.798 -37.253 1.00 55.88 92 SER A O 1
ATOM 732 N N . LYS A 1 93 ? 21.333 2.625 -37.428 1.00 56.47 93 LYS A N 1
ATOM 733 C CA . LYS A 1 93 ? 22.384 2.829 -38.416 1.00 56.47 93 LYS A CA 1
ATOM 734 C C . LYS A 1 93 ? 22.402 1.713 -39.454 1.00 56.47 93 LYS A C 1
ATOM 736 O O . LYS A 1 93 ? 22.970 0.646 -39.244 1.00 56.47 93 LYS A O 1
ATOM 741 N N . PRO A 1 94 ? 21.859 2.024 -40.632 1.00 55.88 94 PRO A N 1
ATOM 742 C CA . PRO A 1 94 ? 22.536 1.735 -41.890 1.00 55.88 94 PRO A CA 1
ATOM 743 C C . PRO A 1 94 ? 22.645 3.053 -42.687 1.00 55.88 94 PRO A C 1
ATOM 745 O O . PRO A 1 94 ? 21.733 3.871 -42.657 1.00 55.88 94 PRO A O 1
ATOM 748 N N . ALA A 1 95 ? 23.706 3.391 -43.405 1.00 51.56 95 ALA A N 1
ATOM 749 C CA . ALA A 1 95 ? 24.912 2.710 -43.843 1.00 51.56 95 ALA A CA 1
ATOM 750 C C . ALA A 1 95 ? 26.005 3.781 -44.032 1.00 51.56 95 ALA A C 1
ATOM 752 O O . ALA A 1 95 ? 25.639 4.974 -44.164 1.00 51.56 95 ALA A O 1
#

Foldseek 3Di:
DDPVVVVVVLVVLLVQLQVLLVVLVVVPDDPVVSLVVSLVVSVVVCVVVVNDDDPVVVVCSSVSSSVSNVVSVVVCVVVCVVVVVPDDPPPPDDD

Radius of gyration: 16.91 Å; Cα contacts (8 Å, |Δi|>4): 50; chains: 1; bounding box: 42×23×58 Å

Mean predicted aligned error: 9.41 Å

Sequence (95 aa):
MSILKVLNYIRIAFAIVMPFTVLAEDSGKPGEDKKKLVVDRLKDELTKLGFTLPEWVQKYQDFILGAVVDVVVAILNRIGFFEHTGTQEPDSKPA

Secondary structure (DSSP, 8-state):
--HHHHHHHHHHHHHHHHHHHHHHHTT---HHHHHHHHHHHHHHHHHHTT----HHHHTTHHHHHHHHHHHHHHHHHHTTTTGGGS---------

pLDDT: mean 77.33, std 10.28, range [47.88, 87.62]

Solvent-accessible surface area (backbone atoms only — not comparable to full-atom values): 5747 Å² total; per-residue (Å²): 134,62,69,69,58,55,53,50,47,53,53,51,50,53,65,57,44,53,64,40,53,59,59,37,58,78,64,76,60,59,71,70,61,35,50,52,53,39,42,55,53,48,53,51,51,38,52,75,71,68,57,76,69,56,72,83,47,54,80,42,39,69,59,53,46,47,50,52,50,51,51,51,54,52,49,39,54,72,72,42,65,64,69,65,79,75,73,79,81,76,85,85,75,85,132

Nearest PDB structures (foldseek):
  8f5h-assembly1_A  TM=3.887E-01  e=4.708E+00  Mus musculus